Protein AF-A5X5A0-F1 (afdb_monomer_lite)

Radius of gyration: 15.62 Å; chains: 1; bounding box: 36×16×40 Å

Secondary structure (DSSP, 8-state):
--TT--TTHHHHHHHHHHHHHHHHHHEEEEESS-GGG--EEESSSEEETT---EEEEE---

Structure (mmCIF, N/CA/C/O backbone):
data_AF-A5X5A0-F1
#
_entry.id   AF-A5X5A0-F1
#
loop_
_atom_site.group_PDB
_atom_site.id
_atom_site.type_symbol
_atom_site.label_atom_id
_atom_site.label_alt_id
_atom_site.label_comp_id
_atom_site.label_asym_id
_atom_site.label_entity_id
_atom_site.label_seq_id
_atom_site.pdbx_PDB_ins_code
_atom_site.Cartn_x
_atom_site.Cartn_y
_atom_site.Cartn_z
_atom_site.occupancy
_atom_site.B_iso_or_equiv
_atom_site.auth_seq_id
_atom_site.auth_comp_id
_atom_site.auth_asym_id
_atom_site.auth_atom_id
_atom_site.pdbx_PDB_model_num
ATOM 1 N N . ALA A 1 1 ? 10.774 12.742 -19.887 1.00 63.28 1 ALA A N 1
ATOM 2 C CA . ALA A 1 1 ? 9.715 11.761 -20.224 1.00 63.28 1 ALA A CA 1
ATOM 3 C C . ALA A 1 1 ? 9.700 11.529 -21.735 1.00 63.28 1 ALA A C 1
ATOM 5 O O . ALA A 1 1 ? 9.288 12.425 -22.452 1.00 63.28 1 ALA A O 1
ATOM 6 N N . GLY A 1 2 ? 10.186 10.377 -22.210 1.00 87.00 2 GLY A N 1
ATOM 7 C CA . GLY A 1 2 ? 10.412 10.111 -23.641 1.00 87.00 2 GLY A CA 1
ATOM 8 C C . GLY A 1 2 ? 9.498 9.033 -24.248 1.00 87.00 2 GLY A C 1
ATOM 9 O O . GLY A 1 2 ? 8.517 8.637 -23.609 1.00 87.00 2 GLY A O 1
ATOM 10 N N . PRO A 1 3 ? 9.823 8.541 -25.457 1.00 89.69 3 PRO A N 1
ATOM 11 C CA . PRO A 1 3 ? 9.046 7.512 -26.155 1.00 89.69 3 PRO A CA 1
ATOM 12 C C . PRO A 1 3 ? 9.030 6.158 -25.423 1.00 89.69 3 PRO A C 1
ATOM 14 O O . PRO A 1 3 ? 8.052 5.429 -25.514 1.00 89.69 3 PRO A O 1
ATOM 17 N N . ARG A 1 4 ? 10.045 5.852 -24.600 1.00 92.50 4 ARG A N 1
ATOM 18 C CA . ARG A 1 4 ? 10.114 4.632 -23.766 1.00 92.50 4 ARG A CA 1
ATOM 19 C C . ARG A 1 4 ? 9.509 4.804 -22.367 1.00 92.50 4 ARG A C 1
ATOM 21 O O . ARG A 1 4 ? 10.062 4.343 -21.373 1.00 92.50 4 ARG A O 1
ATOM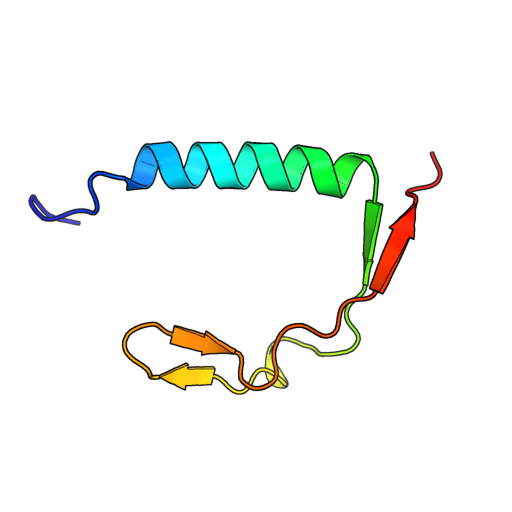 28 N N . ARG A 1 5 ? 8.397 5.534 -22.253 1.00 91.50 5 ARG A N 1
ATOM 29 C CA . ARG A 1 5 ? 7.660 5.625 -20.981 1.00 91.50 5 ARG A CA 1
ATOM 30 C C . ARG A 1 5 ? 6.940 4.309 -20.685 1.00 91.50 5 ARG A C 1
ATOM 32 O O . ARG A 1 5 ? 6.538 3.603 -21.601 1.00 91.50 5 ARG A O 1
ATOM 39 N N . CYS A 1 6 ? 6.717 4.027 -19.400 1.00 92.75 6 CYS A N 1
ATOM 40 C CA . CYS A 1 6 ? 5.913 2.883 -18.978 1.00 92.75 6 CYS A CA 1
ATOM 41 C C . CYS A 1 6 ? 4.521 2.935 -19.629 1.00 92.75 6 CYS A C 1
ATOM 43 O O . CYS A 1 6 ? 3.725 3.835 -19.343 1.00 92.75 6 CYS A O 1
ATOM 45 N N . VAL A 1 7 ? 4.238 1.948 -20.480 1.00 95.19 7 VAL A N 1
ATOM 46 C CA . VAL A 1 7 ? 2.961 1.792 -21.192 1.00 95.19 7 VAL A CA 1
ATOM 47 C C . VAL A 1 7 ? 1.804 1.653 -20.196 1.00 95.19 7 VAL A C 1
ATOM 49 O O . VAL A 1 7 ? 0.738 2.236 -20.376 1.00 95.19 7 VAL A O 1
ATOM 52 N N . GLY A 1 8 ? 2.052 0.978 -19.070 1.00 96.62 8 GLY A N 1
ATOM 53 C CA . GLY A 1 8 ? 1.074 0.765 -18.005 1.00 96.62 8 GLY A CA 1
ATOM 54 C C . GLY A 1 8 ? 0.801 1.977 -17.111 1.00 96.62 8 GLY A C 1
ATOM 55 O O . GLY A 1 8 ? -0.073 1.890 -16.254 1.00 96.62 8 GLY A O 1
ATOM 56 N N . ARG A 1 9 ? 1.492 3.116 -17.280 1.00 95.25 9 ARG A N 1
ATOM 57 C CA . ARG A 1 9 ? 1.422 4.247 -16.333 1.00 95.25 9 ARG A CA 1
ATOM 58 C C . ARG A 1 9 ? -0.007 4.724 -16.068 1.00 95.25 9 ARG A C 1
ATOM 60 O O . ARG A 1 9 ? -0.372 4.942 -14.917 1.00 95.25 9 ARG A O 1
ATOM 67 N N . LYS A 1 10 ? -0.817 4.907 -17.116 1.00 95.75 10 LYS A N 1
ATOM 68 C CA . LYS A 1 10 ? -2.195 5.409 -16.959 1.00 95.75 10 LYS A CA 1
ATOM 69 C C . LYS A 1 10 ? -3.069 4.412 -16.194 1.00 95.75 10 LYS A C 1
ATOM 71 O O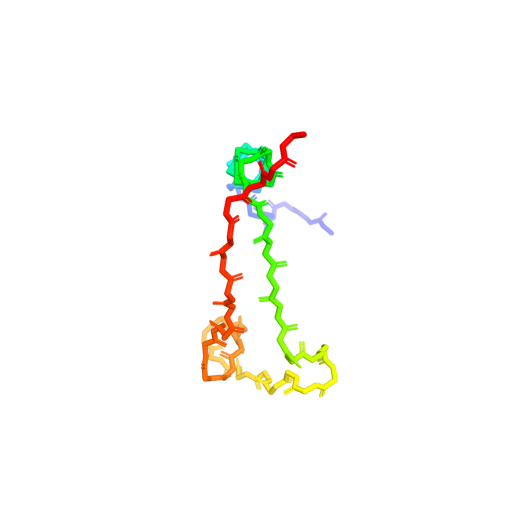 . LYS A 1 10 ? -3.776 4.804 -15.271 1.00 95.75 10 LYS A O 1
ATOM 76 N N . TYR A 1 11 ? -2.972 3.131 -16.543 1.00 97.81 11 TYR A N 1
ATOM 77 C CA . TYR A 1 11 ? -3.735 2.066 -15.897 1.00 97.81 11 TYR A CA 1
ATOM 78 C C . TYR A 1 11 ? -3.307 1.845 -14.441 1.00 97.81 11 TYR A C 1
ATOM 80 O O . TYR A 1 11 ? -4.158 1.761 -13.559 1.00 97.81 11 TYR A O 1
ATOM 88 N N . ALA A 1 12 ? -1.998 1.834 -14.174 1.00 97.88 12 ALA A N 1
ATOM 89 C CA . ALA A 1 12 ? -1.449 1.712 -12.827 1.00 97.88 12 ALA A CA 1
ATOM 90 C C . ALA A 1 12 ? -1.946 2.843 -11.914 1.00 97.88 12 ALA A C 1
ATOM 92 O O . ALA A 1 12 ? -2.410 2.583 -10.807 1.00 97.88 12 ALA A O 1
ATOM 93 N N . MET A 1 13 ? -1.944 4.087 -12.407 1.00 98.12 13 MET A N 1
ATOM 94 C CA . MET A 1 13 ? -2.465 5.228 -11.650 1.00 98.12 13 MET A CA 1
ATOM 95 C C . MET A 1 13 ? -3.969 5.132 -11.389 1.00 98.12 13 MET A C 1
ATOM 97 O O . MET A 1 13 ? -4.412 5.469 -10.293 1.00 98.12 13 MET A O 1
ATOM 101 N N . LEU A 1 14 ? -4.758 4.685 -12.371 1.00 98.06 14 LEU A N 1
ATOM 102 C CA . LEU A 1 14 ? -6.194 4.479 -12.181 1.00 98.06 14 LEU A CA 1
ATOM 103 C C . LEU A 1 14 ? -6.450 3.438 -11.087 1.00 98.06 14 LEU A C 1
ATOM 105 O O . LEU A 1 14 ? -7.189 3.717 -10.145 1.00 98.06 14 LEU A O 1
ATOM 109 N N . LYS A 1 15 ? -5.798 2.272 -11.177 1.00 98.12 15 LYS A N 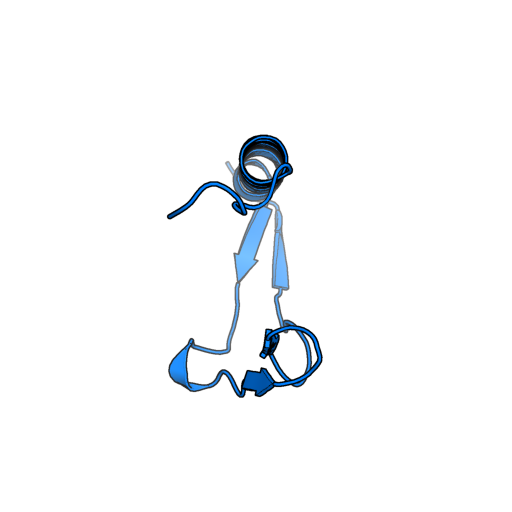1
ATOM 110 C CA . LYS A 1 15 ? -5.920 1.211 -10.170 1.00 98.12 15 LYS A CA 1
ATOM 111 C C . LYS A 1 15 ? -5.533 1.697 -8.780 1.00 98.12 15 LYS A C 1
ATOM 113 O O . LYS A 1 15 ? -6.289 1.475 -7.840 1.00 98.12 15 LYS A O 1
ATOM 118 N N . LEU A 1 16 ? -4.401 2.391 -8.662 1.00 98.25 16 LEU A N 1
ATOM 119 C CA . LEU A 1 16 ? -3.928 2.911 -7.383 1.00 98.25 16 LEU A CA 1
ATOM 120 C C . LEU A 1 16 ? -4.947 3.872 -6.760 1.00 98.25 16 LEU A C 1
ATOM 122 O O . LEU A 1 16 ? -5.295 3.720 -5.595 1.00 98.25 16 LEU A O 1
ATOM 126 N N . LYS A 1 17 ? -5.488 4.814 -7.543 1.00 98.19 17 LYS A N 1
ATOM 127 C CA . LYS A 1 17 ? -6.503 5.760 -7.056 1.00 98.19 17 LYS A CA 1
ATOM 128 C C . LYS A 1 17 ? -7.778 5.061 -6.598 1.00 98.19 17 LYS A C 1
ATOM 130 O O . LYS A 1 17 ? -8.291 5.394 -5.536 1.00 98.19 17 LYS A O 1
ATOM 135 N N . VAL A 1 18 ? -8.290 4.114 -7.385 1.00 98.31 18 VAL A N 1
ATOM 136 C CA . VAL A 1 18 ? -9.523 3.383 -7.049 1.00 98.31 18 VAL A CA 1
ATOM 137 C C . VAL A 1 18 ? -9.337 2.574 -5.766 1.00 98.31 18 VAL A C 1
ATOM 139 O O . VAL A 1 18 ? -10.189 2.640 -4.881 1.00 98.31 18 VAL A O 1
ATOM 142 N N . LEU A 1 19 ? -8.208 1.873 -5.636 1.00 98.19 19 LEU A N 1
ATOM 143 C CA . LEU A 1 19 ? -7.889 1.088 -4.447 1.00 98.19 19 LEU A CA 1
ATOM 144 C C . LEU A 1 19 ? -7.768 1.985 -3.211 1.00 98.19 19 LEU A C 1
ATOM 146 O O . LEU A 1 19 ? -8.465 1.756 -2.226 1.00 98.19 19 LEU A O 1
ATOM 150 N N . LEU A 1 20 ? -6.958 3.047 -3.280 1.00 97.56 20 LEU A N 1
ATOM 151 C CA . LEU A 1 20 ? -6.775 3.973 -2.159 1.00 97.56 20 LEU A CA 1
ATOM 152 C C . LEU A 1 20 ? -8.087 4.658 -1.765 1.00 97.56 20 LEU A C 1
ATOM 154 O O . LEU A 1 20 ? -8.399 4.742 -0.583 1.00 97.56 20 LEU A O 1
ATOM 158 N N . ALA A 1 21 ? -8.898 5.091 -2.732 1.00 97.88 21 ALA A N 1
ATOM 159 C CA . ALA A 1 21 ? -10.194 5.701 -2.448 1.00 97.88 21 ALA A CA 1
ATOM 160 C C . ALA A 1 21 ? -11.178 4.720 -1.789 1.00 97.88 21 ALA A C 1
ATOM 162 O O . ALA A 1 21 ? -12.014 5.137 -0.992 1.00 97.88 21 ALA A O 1
ATOM 163 N N . GLY A 1 22 ? -11.111 3.427 -2.115 1.00 96.62 22 GLY A N 1
ATOM 164 C CA . GLY A 1 22 ? -11.906 2.395 -1.449 1.00 96.62 22 GLY A CA 1
ATOM 165 C C . GLY A 1 22 ? -11.452 2.156 -0.010 1.00 96.62 22 GLY A C 1
ATOM 166 O O . GLY A 1 22 ? -12.278 2.151 0.902 1.00 96.62 22 GLY A O 1
ATOM 167 N N . VAL A 1 23 ? -10.141 2.012 0.191 1.00 96.81 23 VAL A N 1
ATOM 168 C CA . VAL A 1 23 ? -9.547 1.746 1.507 1.00 96.81 23 VAL A CA 1
ATOM 169 C C . VAL A 1 23 ? -9.757 2.932 2.451 1.00 96.81 23 VAL A C 1
ATOM 171 O O . VAL A 1 23 ? -10.329 2.762 3.521 1.00 96.81 23 VAL A O 1
ATOM 174 N N . LEU A 1 24 ? -9.396 4.150 2.038 1.00 95.88 24 LEU A N 1
ATOM 175 C CA . LEU A 1 24 ? -9.451 5.347 2.892 1.00 95.88 24 LEU A CA 1
ATOM 176 C C . LEU A 1 24 ? -10.879 5.807 3.236 1.00 95.88 24 LEU A C 1
ATOM 178 O O . LEU A 1 24 ? -11.081 6.576 4.178 1.00 95.88 24 LEU A O 1
ATOM 182 N N . ARG A 1 25 ? -11.893 5.369 2.479 1.00 95.81 25 ARG A N 1
ATOM 183 C CA . ARG A 1 25 ? -13.301 5.616 2.832 1.00 95.81 25 ARG A CA 1
ATOM 184 C C . ARG A 1 25 ? -13.773 4.743 3.989 1.00 95.81 25 ARG A C 1
ATOM 186 O O . ARG A 1 25 ? -14.613 5.198 4.750 1.00 95.81 25 ARG A O 1
ATOM 193 N N . LYS A 1 26 ? -13.255 3.518 4.108 1.00 96.06 26 LYS A N 1
ATOM 194 C CA . LYS A 1 26 ? -13.728 2.521 5.081 1.00 96.06 26 LYS A CA 1
ATOM 195 C C . LYS A 1 26 ? -12.816 2.367 6.290 1.00 96.06 26 LYS A C 1
ATOM 197 O O . LYS A 1 26 ? -13.280 1.947 7.341 1.00 96.06 26 LYS A O 1
ATOM 202 N N . PHE A 1 27 ? -11.537 2.692 6.140 1.00 97.06 27 PHE A N 1
ATOM 203 C CA . PHE A 1 27 ? -10.526 2.422 7.148 1.00 97.06 27 PHE A CA 1
ATOM 204 C C . PHE A 1 27 ? -9.714 3.663 7.492 1.00 97.06 27 PHE A C 1
ATOM 206 O O . PHE A 1 27 ? -9.455 4.517 6.640 1.00 97.06 27 PHE A O 1
ATOM 213 N N . GLN A 1 28 ? -9.277 3.713 8.743 1.00 95.62 28 GLN A N 1
ATOM 214 C CA . GLN A 1 28 ? -8.239 4.607 9.217 1.00 95.62 28 GLN A CA 1
ATOM 215 C C . GLN A 1 28 ? -6.941 3.803 9.350 1.00 95.62 28 GLN A C 1
ATOM 217 O O . GLN A 1 28 ? -6.923 2.717 9.928 1.00 95.62 28 GLN A O 1
ATOM 222 N N . ILE A 1 29 ? -5.865 4.306 8.745 1.00 95.00 29 ILE A N 1
ATOM 223 C CA . ILE A 1 29 ? -4.558 3.642 8.714 1.00 95.00 29 ILE A CA 1
ATOM 224 C C . ILE A 1 29 ? -3.615 4.435 9.609 1.00 95.00 29 ILE A C 1
ATOM 226 O O . ILE A 1 29 ? -3.495 5.650 9.449 1.00 95.00 29 ILE A O 1
ATOM 230 N N . HIS A 1 30 ? -2.935 3.745 10.517 1.00 94.19 30 HIS A N 1
ATOM 231 C CA . HIS A 1 30 ? -1.924 4.324 11.390 1.00 94.19 30 HIS A CA 1
ATOM 232 C C . HIS A 1 30 ? -0.574 3.645 11.159 1.00 94.19 30 HIS A C 1
ATOM 234 O O . HIS A 1 30 ? -0.497 2.436 10.942 1.00 94.19 30 HIS A O 1
ATOM 240 N N . CYS A 1 31 ? 0.489 4.440 11.214 1.00 92.69 31 CYS A N 1
ATOM 241 C CA . CYS A 1 31 ? 1.874 3.996 11.141 1.00 92.69 31 CYS A CA 1
ATOM 242 C C . CYS A 1 31 ? 2.633 4.651 12.294 1.00 92.69 31 CYS A C 1
ATOM 244 O O . CYS A 1 31 ? 2.442 5.840 12.548 1.00 92.69 31 CYS A O 1
ATOM 246 N N . SER A 1 32 ? 3.453 3.876 13.000 1.00 89.06 32 SER A N 1
ATOM 247 C CA . SER A 1 32 ? 4.299 4.391 14.085 1.00 89.06 32 SER A CA 1
ATOM 248 C C . SER A 1 32 ? 5.664 4.880 13.592 1.00 89.06 32 SER A C 1
ATOM 250 O O . SER A 1 32 ? 6.324 5.617 14.312 1.00 89.06 32 SER A O 1
ATOM 252 N N . GLU A 1 33 ? 6.075 4.467 12.390 1.00 90.25 33 GLU A N 1
ATOM 253 C CA . GLU A 1 33 ? 7.326 4.872 11.736 1.00 90.25 33 GLU A CA 1
ATOM 254 C C . GLU A 1 33 ? 7.099 6.152 10.910 1.00 90.25 33 GLU A C 1
ATOM 256 O O . GLU A 1 33 ? 6.076 6.262 10.220 1.00 90.25 33 GLU A O 1
ATOM 261 N N . THR A 1 34 ? 8.047 7.092 10.940 1.00 89.94 34 THR A N 1
ATOM 262 C CA . THR A 1 34 ? 8.063 8.264 10.047 1.00 89.94 34 THR A CA 1
ATOM 263 C C . THR A 1 34 ? 8.877 7.977 8.781 1.00 89.94 34 THR A C 1
ATOM 265 O O . THR A 1 34 ? 9.540 6.948 8.664 1.00 89.94 34 THR A O 1
ATOM 268 N N . GLU A 1 35 ? 8.834 8.878 7.794 1.00 88.06 35 GLU A N 1
ATOM 269 C CA . GLU A 1 35 ? 9.616 8.721 6.557 1.00 88.06 35 GLU A CA 1
ATOM 270 C C . GLU A 1 35 ? 11.133 8.703 6.817 1.00 88.06 35 GLU A C 1
ATOM 272 O O . GLU A 1 35 ? 11.871 8.010 6.121 1.00 88.06 35 GLU A O 1
ATOM 277 N N . GLU A 1 36 ? 11.596 9.402 7.854 1.00 89.56 36 GLU A N 1
ATOM 278 C CA . GLU A 1 36 ? 13.005 9.445 8.272 1.00 89.56 36 GLU A CA 1
ATOM 279 C C . GLU A 1 36 ? 13.504 8.076 8.760 1.00 89.56 36 GLU A C 1
ATOM 281 O O . GLU A 1 36 ? 14.676 7.736 8.583 1.00 89.56 36 GLU A O 1
ATOM 286 N N . ASP A 1 37 ? 12.601 7.259 9.306 1.00 89.31 37 ASP A N 1
ATOM 287 C CA . ASP A 1 37 ? 12.893 5.899 9.757 1.00 89.31 37 ASP A CA 1
ATOM 288 C C . ASP A 1 37 ? 13.001 4.906 8.584 1.00 89.31 37 ASP A C 1
ATOM 290 O O . ASP A 1 37 ? 13.426 3.754 8.754 1.00 89.31 37 ASP A O 1
ATOM 294 N N . PHE A 1 38 ? 12.611 5.310 7.368 1.00 91.44 38 PHE A N 1
ATOM 295 C CA . PHE A 1 38 ? 12.562 4.407 6.226 1.00 91.44 38 PHE A CA 1
ATOM 296 C C . PHE A 1 38 ? 13.962 4.078 5.718 1.00 91.44 38 PHE A C 1
ATOM 298 O O . PHE A 1 38 ? 14.610 4.826 4.989 1.00 91.44 38 PHE A O 1
ATOM 305 N N . LYS A 1 39 ? 14.393 2.852 6.007 1.00 91.94 39 LYS A N 1
ATOM 306 C CA . LYS A 1 39 ? 15.561 2.255 5.360 1.00 91.94 39 LYS A CA 1
ATOM 307 C C . LYS A 1 39 ? 15.154 1.719 3.995 1.00 91.94 39 LYS A C 1
ATOM 309 O O . LYS A 1 39 ? 14.348 0.793 3.902 1.00 91.94 39 LYS A O 1
ATOM 314 N N . LEU A 1 40 ? 15.706 2.304 2.939 1.00 91.56 40 LEU A N 1
ATOM 315 C CA . LEU A 1 40 ? 15.471 1.870 1.567 1.00 91.56 40 LEU A CA 1
ATOM 316 C C . LEU A 1 40 ? 16.493 0.810 1.150 1.00 91.56 40 LEU A C 1
ATOM 318 O O . LEU A 1 40 ? 17.691 0.954 1.385 1.00 91.56 40 LEU A O 1
ATOM 322 N N . GLN A 1 41 ? 16.007 -0.238 0.495 1.00 92.12 41 GLN A N 1
ATOM 323 C CA . GLN A 1 41 ? 16.810 -1.277 -0.133 1.00 92.12 41 GLN A CA 1
ATOM 324 C C . GLN A 1 41 ? 16.719 -1.135 -1.654 1.00 92.12 41 GLN A C 1
ATOM 326 O O . GLN A 1 41 ? 15.625 -1.085 -2.227 1.00 92.12 41 GLN A O 1
ATOM 331 N N . ALA A 1 42 ? 17.882 -1.074 -2.300 1.00 90.75 42 ALA A N 1
ATOM 332 C CA . ALA A 1 42 ? 18.015 -1.017 -3.748 1.00 90.75 42 ALA A CA 1
ATOM 333 C C . ALA A 1 42 ? 18.228 -2.429 -4.314 1.00 90.75 42 ALA A C 1
ATOM 335 O O . ALA A 1 42 ? 19.359 -2.890 -4.438 1.00 90.75 42 ALA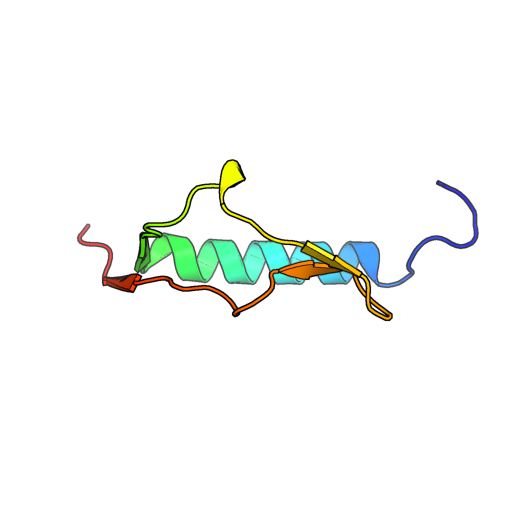 A O 1
ATOM 336 N N . ASP A 1 43 ? 17.126 -3.100 -4.651 1.00 86.62 43 ASP A N 1
ATOM 337 C CA . ASP A 1 43 ? 17.150 -4.324 -5.458 1.00 86.62 43 ASP A CA 1
ATOM 338 C C . ASP A 1 43 ? 16.860 -3.973 -6.934 1.00 86.62 43 ASP A C 1
ATOM 340 O O . ASP A 1 43 ? 17.062 -2.841 -7.373 1.00 86.62 43 ASP A O 1
ATOM 344 N N . ILE A 1 44 ? 16.308 -4.917 -7.710 1.00 93.06 44 ILE A N 1
ATOM 345 C CA . ILE A 1 44 ? 15.761 -4.654 -9.056 1.00 93.06 44 ILE A CA 1
ATOM 346 C C . ILE A 1 44 ? 14.724 -3.512 -9.020 1.00 93.06 44 ILE A C 1
ATOM 348 O O . ILE A 1 44 ? 14.578 -2.762 -9.985 1.00 93.06 44 ILE A O 1
ATOM 352 N N . ILE A 1 45 ? 14.018 -3.367 -7.894 1.00 93.06 45 ILE A N 1
ATOM 353 C CA . ILE A 1 45 ? 13.146 -2.234 -7.588 1.00 93.06 45 ILE A CA 1
ATOM 354 C C . ILE A 1 45 ? 13.516 -1.641 -6.226 1.00 93.06 45 ILE A C 1
ATOM 356 O O . ILE A 1 45 ? 13.997 -2.347 -5.339 1.00 93.06 45 ILE A O 1
ATOM 360 N N . LEU A 1 46 ? 13.243 -0.350 -6.047 1.00 92.69 46 LEU A N 1
ATOM 361 C CA . LEU A 1 46 ? 13.367 0.313 -4.752 1.00 92.69 46 LEU A CA 1
ATOM 362 C C . LEU A 1 46 ? 12.251 -0.166 -3.816 1.00 92.69 46 LEU A C 1
ATOM 364 O O . LEU A 1 46 ? 11.073 -0.106 -4.179 1.00 92.69 46 LEU A O 1
ATOM 368 N N . LYS A 1 47 ? 12.608 -0.614 -2.610 1.00 92.06 47 LYS A N 1
ATOM 369 C CA . LYS A 1 47 ? 11.648 -1.058 -1.588 1.00 92.06 47 LYS A CA 1
ATOM 370 C C . LYS A 1 47 ? 12.061 -0.596 -0.189 1.00 92.06 47 LYS A C 1
ATOM 372 O O . LYS A 1 47 ? 13.238 -0.351 0.056 1.00 92.06 47 LYS A O 1
ATOM 377 N N . LYS A 1 48 ? 11.106 -0.516 0.740 1.00 91.50 48 LYS A N 1
ATOM 378 C CA . LYS A 1 48 ? 11.387 -0.324 2.172 1.00 91.50 48 LYS A CA 1
ATOM 379 C C . LYS A 1 48 ? 11.841 -1.648 2.791 1.00 91.50 48 LYS A C 1
ATOM 381 O O . LYS A 1 48 ? 11.216 -2.689 2.575 1.00 91.50 48 LYS A O 1
ATOM 386 N N . THR A 1 49 ? 12.903 -1.608 3.582 1.00 91.44 49 THR A N 1
ATOM 387 C CA . THR A 1 49 ? 13.384 -2.748 4.365 1.00 91.44 49 THR A CA 1
ATOM 388 C C . THR A 1 49 ? 12.423 -3.04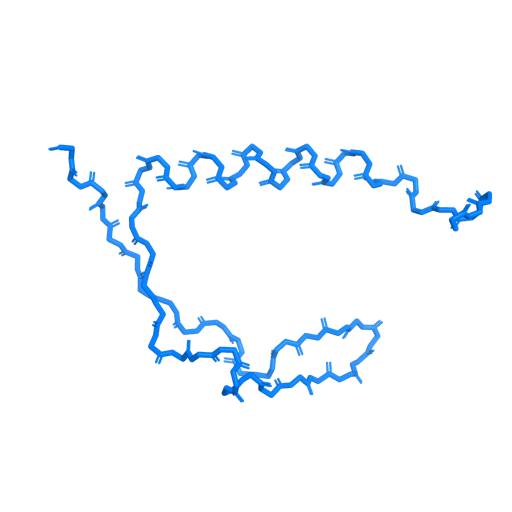5 5.519 1.00 91.44 49 THR A C 1
ATOM 390 O O . THR A 1 49 ? 11.923 -2.134 6.178 1.00 91.44 49 THR A O 1
ATOM 393 N N . GLY A 1 50 ? 12.161 -4.328 5.782 1.00 85.31 50 GLY A N 1
ATOM 394 C CA . GLY A 1 50 ? 11.329 -4.755 6.916 1.00 85.31 50 GLY A CA 1
ATOM 395 C C . GLY A 1 50 ? 9.814 -4.627 6.708 1.00 85.31 50 GLY A C 1
ATOM 396 O O . GLY A 1 50 ? 9.060 -4.823 7.653 1.00 85.31 50 GLY A O 1
ATOM 397 N N . GLY A 1 51 ? 9.351 -4.335 5.486 1.00 86.25 51 GLY A N 1
ATOM 398 C CA . GLY A 1 51 ? 7.920 -4.250 5.172 1.00 86.25 51 GLY A CA 1
ATOM 399 C C . GLY A 1 51 ? 7.241 -2.991 5.727 1.00 86.25 51 GLY A C 1
ATOM 400 O O . GLY A 1 51 ? 7.904 -1.988 5.992 1.00 86.25 51 GLY A O 1
ATOM 401 N N . PHE A 1 52 ? 5.913 -3.035 5.867 1.00 89.50 52 PHE A N 1
ATOM 402 C CA . PHE A 1 52 ? 5.090 -1.918 6.344 1.00 89.50 52 PHE A CA 1
ATOM 403 C C . PHE A 1 52 ? 4.416 -2.292 7.662 1.00 89.50 52 PHE A C 1
ATOM 405 O O . PHE A 1 52 ? 3.513 -3.130 7.671 1.00 89.50 52 PHE A O 1
ATOM 412 N N . ASN A 1 53 ? 4.841 -1.675 8.764 1.00 90.00 53 ASN A N 1
ATOM 413 C CA . ASN A 1 53 ? 4.205 -1.874 10.059 1.00 90.00 53 ASN A CA 1
ATOM 414 C C . ASN A 1 53 ? 3.045 -0.883 10.221 1.00 90.00 53 ASN A C 1
ATOM 416 O O . ASN A 1 53 ? 3.218 0.229 10.719 1.00 90.00 53 ASN A O 1
ATOM 420 N N . ILE A 1 54 ? 1.872 -1.278 9.726 1.00 93.31 54 ILE A N 1
ATOM 421 C CA . ILE A 1 54 ? 0.656 -0.468 9.787 1.00 93.31 54 ILE A CA 1
ATOM 422 C C . ILE A 1 54 ? -0.421 -1.168 10.606 1.00 93.31 54 ILE A C 1
ATOM 424 O O . ILE A 1 54 ? -0.605 -2.382 10.514 1.00 93.31 54 ILE A O 1
ATOM 428 N N . SER A 1 55 ? -1.182 -0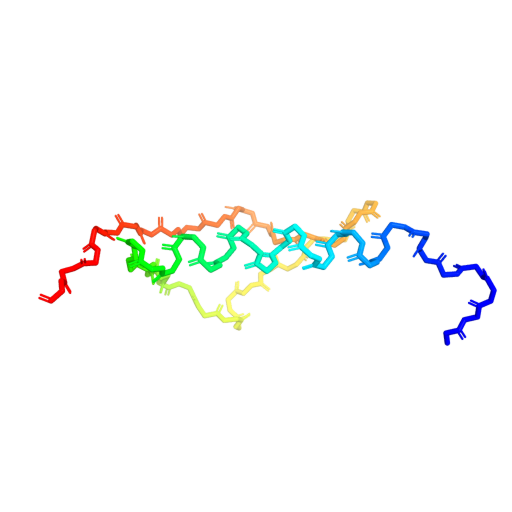.382 11.359 1.00 94.44 55 SER A N 1
ATOM 429 C CA . SER A 1 55 ? -2.435 -0.821 11.960 1.00 94.44 55 SER A CA 1
ATOM 430 C C . SER A 1 55 ? -3.606 -0.203 11.205 1.00 94.44 55 SER A C 1
ATOM 432 O O . SER A 1 55 ? -3.545 0.926 10.711 1.00 94.44 55 SER A O 1
ATOM 434 N N . VAL A 1 56 ? -4.672 -0.984 11.063 1.00 95.75 56 VAL A N 1
ATOM 435 C CA . VAL A 1 56 ? -5.863 -0.602 10.307 1.00 95.75 56 VAL A CA 1
ATOM 436 C C . VAL A 1 56 ? -7.065 -0.755 11.220 1.00 95.75 56 VAL A C 1
ATOM 438 O O . VAL A 1 56 ? -7.260 -1.810 11.821 1.00 95.75 56 VAL A O 1
ATOM 441 N N . THR A 1 57 ? -7.870 0.294 11.321 1.00 96.56 57 THR A N 1
ATOM 442 C CA . THR A 1 57 ? -9.106 0.306 12.105 1.00 96.56 57 THR A CA 1
ATOM 443 C C . THR A 1 57 ? -10.274 0.723 11.221 1.00 96.56 57 THR A C 1
ATOM 445 O O . THR A 1 57 ? -10.097 1.413 10.213 1.00 96.56 57 THR A O 1
ATOM 448 N N . GLU A 1 58 ? -11.485 0.278 11.554 1.00 96.00 58 GLU A N 1
ATOM 449 C CA . GLU A 1 58 ? -12.683 0.750 10.858 1.00 96.00 58 GLU A CA 1
ATOM 450 C C . GLU A 1 58 ? -12.869 2.250 11.080 1.00 96.00 58 GLU A C 1
ATOM 452 O O . GLU A 1 58 ? -12.755 2.761 12.198 1.00 96.00 58 GLU A O 1
ATOM 457 N N . ARG A 1 59 ? -13.179 2.964 9.999 1.00 92.56 59 ARG A N 1
ATOM 458 C CA . ARG A 1 59 ? -13.460 4.389 10.058 1.00 92.56 59 ARG A CA 1
ATOM 459 C C . ARG A 1 59 ? -14.867 4.579 10.612 1.00 92.56 59 ARG A C 1
ATOM 461 O O . ARG A 1 59 ? -15.850 4.327 9.919 1.00 92.56 59 ARG A O 1
ATOM 468 N N . LYS A 1 60 ? -14.957 5.036 11.861 1.00 80.25 60 LYS A N 1
ATOM 469 C CA . LYS A 1 60 ? -16.224 5.488 12.442 1.00 80.25 60 LYS A CA 1
ATOM 470 C C . LYS A 1 60 ? -16.657 6.760 11.710 1.00 80.25 60 LYS A C 1
ATOM 472 O O . LYS A 1 60 ? -15.855 7.684 11.569 1.00 80.25 60 LYS A O 1
ATOM 477 N N . HIS A 1 61 ? -17.874 6.737 11.178 1.00 64.88 61 HIS A N 1
ATOM 478 C CA . HIS A 1 61 ? -18.508 7.890 10.546 1.00 64.88 61 HIS A CA 1
ATOM 479 C C . HIS A 1 61 ? -19.005 8.884 11.590 1.00 64.88 61 HIS A C 1
ATOM 481 O O . HIS A 1 61 ? -19.488 8.418 12.647 1.00 64.88 61 HIS A O 1
#

Organism: Leptinotarsa decemlineata (NCBI:txid7539)

pLDDT: mean 92.34, std 6.46, range [63.28, 98.31]

InterPro domains:
  IPR001128 Cytochrome P450 [PF00067] (1-52)
  IPR036396 Cytochrome P450 superfamily [G3DSA:1.10.630.10] (1-61)
  IPR036396 Cytochrome P450 superfamily [SSF48264] (1-59)

Sequence (61 aa):
AGPRRCVGRKYAMLKLKVLLAGVLRKFQIHCSETEEDFKLQADIILKKTGGFNISVTERKH

Foldseek 3Di:
DDPPDDPCVVVVVVVVVVVCVVQVVFKDKDAPDDPVNFDWDDDVDIDTPPDGDMDIDTDDD